Protein AF-A0AAJ2B4Q5-F1 (afdb_monomer_lite)

Sequence (104 aa):
MLTFLVISHLATRFATGRWMSTENTVECSVYWSKATQRDEDVVCRVMLASRALPIAAAFEAETGVTLNGSALASIFDSNLRLDFTSAETRAIHNRCLKSLLAGK

Foldseek 3Di:
DLLQLLLQQLVCCLVPVDGDDPVRLVVSLVVVCVVVVHPDPPVVSVVSSVVNNVLSVVVCVVVVDSCDPVNSVQQADPVRDGDPVDPSSVVSVVSSVVVVVVVD

Secondary structure (DSSP, 8-state):
-HHHHHHHHHHHHHHHSSPPPHHHHHHHHHHHHHHTT----HHHHHHHHHHHHHHHHHHHHHH-----HHHHHHHB-TTSSB-TTSHHHHHHHHHHHHHHHHT-

Structure (mmCIF, N/CA/C/O backbone):
data_AF-A0AAJ2B4Q5-F1
#
_entry.id   AF-A0AAJ2B4Q5-F1
#
loop_
_atom_site.group_PDB
_atom_site.id
_atom_site.type_symbol
_atom_site.label_atom_id
_atom_site.label_alt_id
_atom_site.label_comp_id
_atom_site.label_asym_id
_atom_site.label_entity_id
_atom_site.label_seq_id
_atom_site.pdbx_PDB_ins_code
_atom_site.Cartn_x
_atom_site.Cartn_y
_atom_site.Cartn_z
_atom_site.occupancy
_atom_site.B_iso_or_equiv
_atom_site.auth_seq_id
_atom_site.auth_comp_id
_atom_site.auth_asym_id
_atom_site.auth_atom_id
_atom_site.pdbx_PDB_model_num
ATOM 1 N N . MET A 1 1 ? 7.670 -2.286 -3.655 1.00 88.38 1 MET A N 1
ATOM 2 C CA . MET A 1 1 ? 6.467 -1.790 -4.350 1.00 88.38 1 MET A CA 1
ATOM 3 C C . MET A 1 1 ? 5.173 -2.110 -3.603 1.00 88.38 1 MET A C 1
ATOM 5 O O . MET A 1 1 ? 4.464 -1.173 -3.280 1.00 88.38 1 MET A O 1
ATOM 9 N N . LEU A 1 2 ? 4.870 -3.375 -3.269 1.00 92.31 2 LEU A N 1
ATOM 10 C CA . LEU A 1 2 ? 3.607 -3.734 -2.592 1.00 92.31 2 LEU A CA 1
ATOM 11 C C . LEU A 1 2 ? 3.312 -2.899 -1.333 1.00 92.31 2 LEU A C 1
ATOM 13 O O . LEU A 1 2 ? 2.229 -2.345 -1.208 1.00 92.31 2 LEU A O 1
ATOM 17 N N . THR A 1 3 ? 4.296 -2.746 -0.443 1.00 93.06 3 THR A N 1
ATOM 18 C CA . THR A 1 3 ? 4.172 -1.933 0.780 1.00 93.06 3 THR A CA 1
ATOM 19 C C . THR A 1 3 ? 3.803 -0.482 0.493 1.00 93.06 3 THR A C 1
ATOM 21 O O . THR A 1 3 ? 2.922 0.056 1.151 1.00 93.06 3 THR A O 1
ATOM 24 N N . PHE A 1 4 ? 4.426 0.126 -0.519 1.00 92.00 4 PHE A N 1
ATOM 25 C CA . PHE A 1 4 ? 4.102 1.487 -0.941 1.00 92.00 4 PHE A CA 1
ATOM 26 C C . PHE A 1 4 ? 2.642 1.590 -1.393 1.00 92.00 4 PHE A C 1
ATOM 28 O O . PHE A 1 4 ? 1.921 2.444 -0.901 1.00 92.00 4 PHE A O 1
ATOM 35 N N . LEU A 1 5 ? 2.177 0.669 -2.244 1.00 93.50 5 LEU A N 1
ATOM 36 C CA . LEU A 1 5 ? 0.795 0.681 -2.735 1.00 93.50 5 LEU A CA 1
ATOM 37 C C . LEU A 1 5 ? -0.230 0.465 -1.614 1.00 93.50 5 LEU A C 1
ATOM 39 O O . LEU A 1 5 ? -1.260 1.134 -1.594 1.00 93.50 5 LEU A O 1
ATOM 43 N N . VAL A 1 6 ? 0.053 -0.429 -0.660 1.00 93.31 6 VAL A N 1
ATOM 44 C CA . VAL A 1 6 ? -0.796 -0.632 0.528 1.00 93.31 6 VAL A CA 1
ATOM 45 C C . VAL A 1 6 ? -0.902 0.658 1.342 1.00 93.31 6 VAL A C 1
ATOM 47 O O . VAL A 1 6 ? -2.003 1.062 1.709 1.00 93.31 6 VAL A O 1
ATOM 50 N N . ILE A 1 7 ? 0.221 1.340 1.572 1.00 91.50 7 ILE A N 1
ATOM 51 C CA . ILE A 1 7 ? 0.256 2.630 2.270 1.00 91.50 7 ILE A CA 1
ATOM 52 C C . ILE A 1 7 ? -0.527 3.691 1.496 1.00 91.50 7 ILE A C 1
ATOM 54 O O . ILE A 1 7 ? -1.320 4.403 2.103 1.00 91.50 7 ILE A O 1
ATOM 58 N N . SER A 1 8 ? -0.374 3.773 0.172 1.00 91.81 8 SER A N 1
ATOM 59 C CA . SER A 1 8 ? -1.142 4.700 -0.664 1.00 91.81 8 SER A CA 1
ATOM 60 C C . SER A 1 8 ? -2.649 4.448 -0.550 1.00 91.81 8 SER A C 1
ATOM 62 O O . SER A 1 8 ? -3.407 5.397 -0.377 1.00 91.81 8 SER A O 1
ATOM 64 N N . HIS A 1 9 ? -3.093 3.184 -0.541 1.00 93.31 9 HIS A N 1
ATOM 65 C CA . HIS A 1 9 ? -4.505 2.842 -0.328 1.00 93.31 9 HIS A CA 1
ATOM 66 C C . HIS A 1 9 ? -5.008 3.313 1.039 1.00 93.31 9 HIS A C 1
ATOM 68 O O . HIS A 1 9 ? -6.073 3.924 1.112 1.00 93.31 9 HIS A O 1
ATOM 74 N N . LEU A 1 10 ? -4.245 3.060 2.106 1.00 90.56 10 LEU A N 1
ATOM 75 C CA . LEU A 1 10 ? -4.598 3.485 3.463 1.00 90.56 10 LEU A CA 1
ATOM 76 C C . LEU A 1 10 ? -4.603 5.017 3.599 1.00 90.56 10 LEU A C 1
ATOM 78 O O . LEU A 1 10 ? -5.496 5.575 4.231 1.00 90.56 10 LEU A O 1
ATOM 82 N N . ALA A 1 11 ? -3.657 5.706 2.960 1.00 88.88 11 ALA A N 1
ATOM 83 C CA . ALA A 1 11 ? -3.586 7.163 2.935 1.00 88.88 11 ALA A CA 1
ATOM 84 C C . ALA A 1 11 ? -4.791 7.777 2.205 1.00 88.88 11 ALA A C 1
ATOM 86 O O . ALA A 1 11 ? -5.420 8.703 2.716 1.00 88.88 11 ALA A O 1
ATOM 87 N N . THR A 1 12 ? -5.170 7.241 1.039 1.00 90.94 12 THR A N 1
ATOM 88 C CA . THR A 1 12 ? -6.370 7.685 0.310 1.00 90.94 12 THR A CA 1
ATOM 89 C C . THR A 1 12 ? -7.641 7.401 1.100 1.00 90.94 12 THR A C 1
ATOM 91 O O . THR A 1 12 ? -8.527 8.258 1.156 1.00 90.94 12 THR A O 1
ATOM 94 N N . ARG A 1 13 ? -7.714 6.237 1.755 1.00 90.88 13 ARG A N 1
ATOM 95 C CA . ARG A 1 13 ? -8.833 5.851 2.616 1.00 90.88 13 ARG A CA 1
ATOM 96 C C . ARG A 1 13 ? -9.000 6.808 3.785 1.00 90.88 13 ARG A C 1
ATOM 98 O O . ARG A 1 13 ? -10.118 7.252 4.026 1.00 90.88 13 ARG A O 1
ATOM 105 N N . PHE A 1 14 ? -7.905 7.189 4.434 1.00 87.44 14 PHE A N 1
ATOM 106 C CA . PHE A 1 14 ? -7.911 8.202 5.483 1.00 87.44 14 PHE A CA 1
ATOM 107 C C . PHE A 1 14 ? -8.339 9.582 4.960 1.00 87.44 14 PHE A C 1
ATOM 109 O O . PHE A 1 14 ? -9.205 10.219 5.551 1.00 87.44 14 PHE A O 1
ATOM 116 N N . ALA A 1 15 ? -7.777 10.035 3.836 1.00 87.00 15 ALA A N 1
ATOM 117 C CA . ALA A 1 15 ? -8.014 11.385 3.322 1.00 87.00 15 ALA A CA 1
ATOM 118 C C . ALA A 1 15 ? -9.412 11.587 2.711 1.00 87.00 15 ALA A C 1
ATOM 120 O O . ALA A 1 15 ? -9.970 12.678 2.788 1.00 87.00 15 ALA A O 1
ATOM 121 N N . THR A 1 16 ? -9.969 10.560 2.065 1.00 89.94 16 THR A N 1
ATOM 122 C CA . THR A 1 16 ? -11.187 10.686 1.240 1.00 89.94 16 THR A CA 1
ATOM 123 C C . THR A 1 16 ? -12.342 9.803 1.701 1.00 89.94 16 THR A C 1
ATOM 125 O O . THR A 1 16 ? -13.444 9.891 1.159 1.00 89.94 16 THR A O 1
ATOM 128 N N . GLY A 1 17 ? -12.099 8.892 2.645 1.00 89.81 17 GLY A N 1
ATOM 129 C CA . GLY A 1 17 ? -13.049 7.840 2.995 1.00 89.81 17 GLY A CA 1
ATOM 130 C C . GLY A 1 17 ? -13.243 6.798 1.888 1.00 89.81 17 GLY A C 1
ATOM 131 O O . GLY A 1 17 ? -14.119 5.947 2.011 1.00 89.81 17 GLY A O 1
ATOM 132 N N . ARG A 1 18 ? -12.461 6.816 0.802 1.00 93.25 18 ARG A N 1
ATOM 133 C CA . ARG A 1 18 ? -12.551 5.860 -0.314 1.00 93.25 18 ARG A CA 1
ATOM 134 C C . ARG A 1 18 ? -11.202 5.203 -0.577 1.00 93.25 18 ARG A C 1
ATOM 136 O O . ARG A 1 18 ? -10.156 5.765 -0.282 1.00 93.25 18 ARG A O 1
ATOM 143 N N . TRP A 1 19 ? -11.227 4.008 -1.151 1.00 94.00 19 TRP A N 1
ATOM 144 C CA . TRP A 1 19 ? -10.015 3.370 -1.660 1.00 94.00 19 TRP A CA 1
ATOM 145 C C . TRP A 1 19 ? -9.576 4.026 -2.974 1.00 94.00 19 TRP A C 1
ATOM 147 O O . TRP A 1 19 ? -10.413 4.572 -3.695 1.00 94.00 19 TRP A O 1
ATOM 157 N N . MET A 1 20 ? -8.280 3.952 -3.302 1.00 94.06 20 MET A N 1
ATOM 158 C CA . MET A 1 20 ? -7.805 4.345 -4.635 1.00 94.06 20 MET A CA 1
ATOM 159 C C . MET A 1 20 ? -8.560 3.576 -5.723 1.00 94.06 20 MET A C 1
ATOM 161 O O . MET A 1 20 ? -8.812 2.377 -5.571 1.00 94.06 20 MET A O 1
ATOM 165 N N . SER A 1 21 ? -8.898 4.270 -6.813 1.00 94.50 21 SER A N 1
ATOM 166 C CA . SER A 1 21 ? -9.401 3.621 -8.020 1.00 94.50 21 SER A CA 1
ATOM 167 C C . SER A 1 21 ? -8.298 2.803 -8.690 1.00 94.50 21 SER A C 1
ATOM 169 O O . SER A 1 21 ? -7.111 2.975 -8.398 1.00 94.50 21 SER A O 1
ATOM 171 N N . THR A 1 22 ? -8.686 1.932 -9.617 1.00 91.50 22 THR A N 1
ATOM 172 C CA . THR A 1 22 ? -7.742 1.126 -10.396 1.00 91.50 22 THR A CA 1
ATOM 173 C C . THR A 1 22 ? -6.739 2.003 -11.145 1.00 91.50 22 THR A C 1
ATOM 175 O O . THR A 1 22 ? -5.550 1.693 -11.153 1.00 91.50 22 THR A O 1
ATOM 178 N N . GLU A 1 23 ? -7.194 3.117 -11.724 1.00 91.62 23 GLU A N 1
ATOM 179 C CA . GLU A 1 23 ? -6.358 4.076 -12.453 1.00 91.62 23 GLU A CA 1
ATOM 180 C C .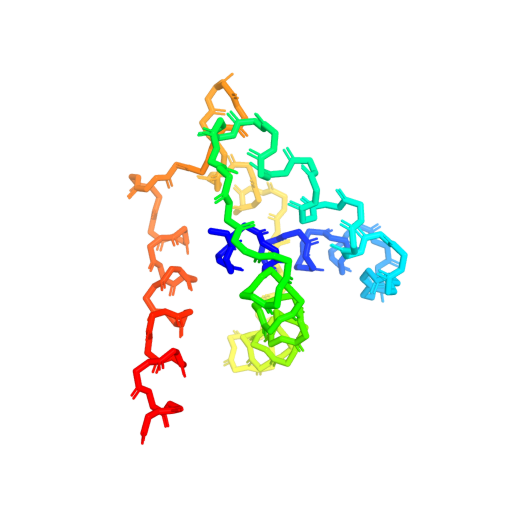 GLU A 1 23 ? -5.282 4.658 -11.534 1.00 91.62 23 GLU A C 1
ATOM 182 O O . GLU A 1 23 ? -4.096 4.557 -11.840 1.00 91.62 23 GLU A O 1
ATOM 187 N N . ASN A 1 24 ? -5.677 5.150 -10.355 1.00 92.00 24 ASN A N 1
ATOM 188 C CA . ASN A 1 24 ? -4.741 5.695 -9.372 1.00 92.00 24 ASN A CA 1
ATOM 189 C C . ASN A 1 24 ? -3.750 4.629 -8.880 1.00 92.00 24 ASN A C 1
ATOM 191 O O . ASN A 1 24 ? -2.563 4.911 -8.722 1.00 92.00 24 ASN A O 1
ATOM 195 N N . THR A 1 25 ? -4.196 3.385 -8.672 1.00 93.06 25 THR A N 1
ATOM 196 C CA . THR A 1 25 ? -3.301 2.283 -8.289 1.00 93.06 25 THR A CA 1
ATOM 197 C C . THR A 1 25 ? -2.267 1.995 -9.383 1.00 93.06 25 THR A C 1
ATOM 199 O O . THR A 1 25 ? -1.086 1.796 -9.076 1.00 93.06 25 THR A O 1
ATOM 202 N N . VAL A 1 26 ? -2.674 2.001 -10.657 1.00 90.12 26 VAL A N 1
ATOM 203 C CA . VAL A 1 26 ? -1.761 1.835 -11.798 1.00 90.12 26 VAL A CA 1
ATOM 204 C C . VAL A 1 26 ? -0.776 3.002 -11.866 1.00 90.12 26 VAL A C 1
ATOM 206 O O . VAL A 1 26 ? 0.432 2.760 -11.934 1.00 90.12 26 VAL A O 1
ATOM 209 N N . GLU A 1 27 ? -1.243 4.246 -11.768 1.00 90.44 27 GLU A N 1
ATOM 210 C CA . GLU A 1 27 ? -0.386 5.436 -11.780 1.00 90.44 27 GLU A CA 1
ATOM 211 C C . GLU A 1 27 ? 0.648 5.416 -10.648 1.00 90.44 27 GLU A C 1
ATOM 213 O O . GLU A 1 27 ? 1.843 5.597 -10.900 1.00 90.44 27 GLU A O 1
ATOM 218 N N . CYS A 1 28 ? 0.235 5.097 -9.417 1.00 90.19 28 CYS A N 1
ATOM 219 C CA . CYS A 1 28 ? 1.142 4.948 -8.280 1.00 90.19 28 CYS A CA 1
ATOM 220 C C . CYS A 1 28 ? 2.184 3.843 -8.509 1.00 90.19 28 CYS A C 1
ATOM 222 O O . CYS A 1 28 ? 3.345 4.004 -8.124 1.00 90.19 28 CYS A O 1
ATOM 224 N N . SER A 1 29 ? 1.809 2.732 -9.151 1.00 90.50 29 SER A N 1
ATOM 225 C CA . SER A 1 29 ? 2.749 1.643 -9.451 1.00 90.50 29 SER A CA 1
ATOM 226 C C . SER A 1 29 ? 3.823 2.071 -10.459 1.00 90.50 29 SER A C 1
ATOM 228 O O . SER A 1 29 ? 5.011 1.801 -10.263 1.00 90.50 29 SER A O 1
ATOM 230 N N . VAL A 1 30 ? 3.428 2.818 -11.496 1.00 88.75 30 VAL A N 1
ATOM 231 C CA . VAL A 1 30 ? 4.341 3.372 -12.502 1.00 88.75 30 VAL A CA 1
ATOM 232 C C . VAL A 1 30 ? 5.245 4.428 -11.873 1.00 88.75 30 VAL A C 1
ATOM 234 O O . VAL A 1 30 ? 6.455 4.418 -12.113 1.00 88.75 30 VAL A O 1
ATOM 237 N N . TYR A 1 31 ? 4.686 5.308 -11.039 1.00 88.06 31 TYR A N 1
ATOM 238 C CA . TYR A 1 31 ? 5.445 6.312 -10.298 1.00 88.06 31 TYR A CA 1
ATOM 239 C C . TYR A 1 31 ? 6.527 5.663 -9.428 1.00 88.06 31 TYR A C 1
ATOM 241 O O . TYR A 1 31 ? 7.696 6.036 -9.522 1.00 88.06 31 TYR A O 1
ATOM 249 N N . TRP A 1 32 ? 6.173 4.634 -8.651 1.00 87.75 32 TRP A N 1
ATOM 250 C CA . TRP A 1 32 ? 7.127 3.908 -7.811 1.00 87.75 32 TRP A CA 1
ATOM 251 C C . TRP A 1 32 ? 8.240 3.237 -8.627 1.00 87.75 32 TRP A C 1
ATOM 253 O O . TRP A 1 32 ? 9.417 3.322 -8.263 1.00 87.75 32 TRP A O 1
ATOM 263 N N . SER A 1 33 ? 7.892 2.585 -9.741 1.00 85.88 33 SER A N 1
ATOM 264 C CA . SER A 1 33 ? 8.867 1.935 -10.630 1.00 85.88 33 SER A CA 1
ATOM 265 C C . SER A 1 33 ? 9.886 2.948 -11.166 1.00 85.88 33 SER A C 1
ATOM 267 O O . SER A 1 33 ? 11.091 2.706 -11.093 1.00 85.88 33 SER A O 1
ATOM 269 N N . LYS A 1 34 ? 9.414 4.121 -11.616 1.00 85.38 34 LYS A N 1
ATOM 270 C CA . LYS A 1 34 ? 10.270 5.222 -12.087 1.00 85.38 34 LYS A CA 1
ATOM 271 C C . LYS A 1 34 ? 11.148 5.785 -10.967 1.00 85.38 34 LYS A C 1
ATOM 273 O O . LYS A 1 34 ? 12.352 5.929 -11.155 1.00 85.38 34 LYS A O 1
ATOM 278 N N . ALA A 1 35 ? 10.571 6.053 -9.795 1.00 83.06 35 ALA A N 1
ATOM 279 C CA . ALA A 1 35 ? 11.281 6.629 -8.651 1.00 83.06 35 ALA A CA 1
ATOM 280 C C . ALA A 1 35 ? 12.373 5.702 -8.090 1.00 83.06 35 ALA A C 1
ATOM 282 O O . ALA A 1 35 ? 13.395 6.168 -7.591 1.00 83.06 35 ALA A O 1
ATOM 283 N N . THR A 1 36 ? 12.177 4.385 -8.185 1.00 80.38 36 THR A N 1
ATOM 284 C CA . THR A 1 36 ? 13.160 3.389 -7.733 1.00 80.38 36 THR A CA 1
ATOM 285 C C . THR A 1 36 ? 14.156 2.968 -8.812 1.00 80.38 36 THR A C 1
ATOM 287 O O . THR A 1 36 ? 15.019 2.143 -8.520 1.00 80.38 36 THR A O 1
ATOM 290 N N . GLN A 1 37 ? 14.055 3.527 -10.029 1.00 78.19 37 GLN A N 1
ATOM 291 C CA . GLN A 1 37 ? 14.851 3.145 -11.207 1.00 78.19 37 GLN A CA 1
ATOM 292 C C . GLN A 1 37 ? 14.869 1.628 -11.442 1.00 78.19 37 GLN A C 1
ATOM 294 O O . GLN A 1 37 ? 15.851 1.058 -11.916 1.00 78.19 37 GLN A O 1
ATOM 299 N N . ARG A 1 38 ? 13.777 0.955 -11.073 1.00 71.81 38 ARG A N 1
ATOM 300 C CA . ARG A 1 38 ? 13.622 -0.482 -11.256 1.00 71.81 38 ARG A CA 1
ATOM 301 C C . ARG A 1 38 ? 12.775 -0.737 -12.482 1.00 71.81 38 ARG A C 1
ATOM 303 O O . ARG A 1 38 ? 11.612 -0.328 -12.530 1.00 71.81 38 ARG A O 1
ATOM 310 N N . ASP A 1 39 ? 13.352 -1.464 -13.426 1.00 67.19 39 ASP A N 1
ATOM 311 C CA . ASP A 1 39 ? 12.619 -2.030 -14.549 1.00 67.19 39 ASP A CA 1
ATOM 312 C C . ASP A 1 39 ? 12.009 -3.374 -14.125 1.00 67.19 39 ASP A C 1
ATOM 314 O O . ASP A 1 39 ? 12.515 -4.454 -14.419 1.00 67.19 39 ASP A O 1
ATOM 318 N N . GLU A 1 40 ? 10.975 -3.305 -13.282 1.00 69.06 40 GLU A N 1
ATOM 319 C CA . GLU A 1 40 ? 10.196 -4.492 -12.925 1.00 69.06 40 GLU A CA 1
ATOM 320 C C . GLU A 1 40 ? 9.327 -4.909 -14.121 1.00 69.06 40 GLU A C 1
ATOM 322 O O . GLU A 1 40 ? 8.695 -4.067 -14.760 1.00 69.06 40 GLU A O 1
ATOM 327 N N . ASP A 1 41 ? 9.252 -6.214 -14.395 1.00 83.19 41 ASP A N 1
ATOM 328 C CA . ASP A 1 41 ? 8.331 -6.768 -15.391 1.00 83.19 41 ASP A CA 1
ATOM 329 C C . ASP A 1 41 ? 6.899 -6.250 -15.146 1.00 83.19 41 ASP A C 1
ATOM 331 O O . ASP A 1 41 ? 6.402 -6.242 -14.013 1.00 83.19 41 ASP A O 1
ATOM 335 N N . VAL A 1 42 ? 6.229 -5.818 -16.220 1.00 84.44 42 VAL A N 1
ATOM 336 C CA . VAL A 1 42 ? 4.839 -5.340 -16.206 1.00 84.44 42 VAL A CA 1
ATOM 337 C C . VAL A 1 42 ? 3.930 -6.350 -15.509 1.00 84.44 42 VAL A C 1
ATOM 339 O O . VAL A 1 42 ? 3.089 -5.944 -14.707 1.00 84.44 42 VAL A O 1
ATOM 342 N N . VAL A 1 43 ? 4.122 -7.650 -15.753 1.00 87.19 43 VAL A N 1
ATOM 343 C CA . VAL A 1 43 ? 3.303 -8.704 -15.136 1.00 87.19 43 VAL A CA 1
ATOM 344 C C . VAL A 1 43 ? 3.483 -8.709 -13.621 1.00 87.19 43 VAL A C 1
ATOM 346 O O . VAL A 1 43 ? 2.498 -8.703 -12.880 1.00 87.19 43 VAL A O 1
ATOM 349 N N . CYS A 1 44 ? 4.729 -8.643 -13.145 1.00 85.81 44 CYS A N 1
ATOM 350 C CA . CYS A 1 44 ? 5.028 -8.543 -11.718 1.00 85.81 44 CYS A CA 1
ATOM 351 C C . CYS A 1 44 ? 4.385 -7.290 -11.106 1.00 85.81 44 CYS A C 1
ATOM 353 O O . CYS A 1 44 ? 3.761 -7.365 -10.043 1.00 85.81 44 CYS A O 1
ATOM 355 N N . ARG A 1 45 ? 4.449 -6.151 -11.809 1.00 87.12 45 ARG A N 1
ATOM 356 C CA . ARG A 1 45 ? 3.834 -4.909 -11.332 1.00 87.12 45 ARG A CA 1
ATOM 357 C C . ARG A 1 45 ? 2.324 -5.018 -11.175 1.00 87.12 45 ARG A C 1
ATOM 359 O O . ARG A 1 45 ? 1.801 -4.667 -10.118 1.00 87.12 45 ARG A O 1
ATOM 366 N N . VAL A 1 46 ? 1.641 -5.554 -12.184 1.00 88.06 46 VAL A N 1
ATOM 367 C CA . VAL A 1 46 ? 0.187 -5.766 -12.156 1.00 88.06 46 VAL A CA 1
ATOM 368 C C . VAL A 1 46 ? -0.203 -6.743 -11.046 1.00 88.06 46 VAL A C 1
ATOM 370 O O . VAL A 1 46 ? -1.144 -6.472 -10.301 1.00 88.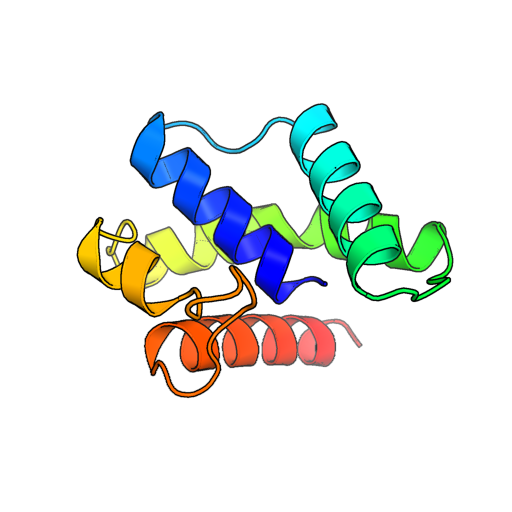06 46 VAL A O 1
ATOM 373 N N . MET A 1 47 ? 0.543 -7.840 -10.871 1.00 89.81 47 MET A N 1
ATOM 374 C CA . MET A 1 47 ? 0.289 -8.801 -9.793 1.00 89.81 47 MET A CA 1
ATOM 375 C C . MET A 1 47 ? 0.434 -8.185 -8.399 1.00 89.81 47 MET A C 1
ATOM 377 O O . MET A 1 47 ? -0.345 -8.490 -7.501 1.00 89.81 47 MET A O 1
ATOM 381 N N . LEU A 1 48 ? 1.432 -7.330 -8.179 1.00 90.69 48 LEU A N 1
ATOM 382 C CA . LEU A 1 48 ? 1.596 -6.658 -6.891 1.00 90.69 48 LEU A CA 1
ATOM 383 C C . LEU A 1 48 ? 0.522 -5.582 -6.680 1.00 90.69 48 LEU A C 1
ATOM 385 O O . LEU A 1 48 ? 0.002 -5.455 -5.572 1.00 90.69 48 LEU A O 1
ATOM 389 N N . ALA A 1 49 ? 0.152 -4.845 -7.728 1.00 90.94 49 ALA A N 1
ATOM 390 C CA . ALA A 1 49 ? -0.896 -3.832 -7.669 1.00 90.94 49 ALA A CA 1
ATOM 391 C C . ALA A 1 49 ? -2.269 -4.424 -7.322 1.00 90.94 49 ALA A C 1
ATOM 393 O O . ALA A 1 49 ? -2.951 -3.906 -6.438 1.00 90.94 49 ALA A O 1
ATOM 394 N N . SER A 1 50 ? -2.646 -5.552 -7.931 1.00 90.69 50 SER A N 1
ATOM 395 C CA . SER A 1 50 ? -3.932 -6.214 -7.661 1.00 90.69 50 SER A CA 1
ATOM 396 C C . SER A 1 50 ? -4.052 -6.751 -6.229 1.00 90.69 50 SER A C 1
ATOM 398 O O . SER A 1 50 ? -5.154 -6.847 -5.690 1.00 90.69 50 SER A O 1
ATOM 400 N N . ARG A 1 51 ? -2.924 -7.058 -5.576 1.00 92.44 51 ARG A N 1
ATOM 401 C CA . ARG A 1 51 ? -2.876 -7.557 -4.190 1.00 92.44 51 ARG A CA 1
ATOM 402 C C . ARG A 1 51 ? -2.851 -6.446 -3.140 1.00 92.44 51 ARG A C 1
ATOM 404 O O . ARG A 1 51 ? -3.098 -6.728 -1.970 1.00 92.44 51 ARG A O 1
ATOM 411 N N . ALA A 1 52 ? -2.575 -5.200 -3.525 1.00 94.12 52 ALA A N 1
ATOM 412 C CA . ALA A 1 52 ? -2.416 -4.100 -2.578 1.00 94.12 52 ALA A CA 1
ATOM 413 C C . ALA A 1 52 ? -3.721 -3.760 -1.839 1.00 94.12 52 ALA A C 1
ATOM 415 O O . ALA A 1 52 ? -3.725 -3.691 -0.610 1.00 94.12 52 ALA A O 1
ATOM 416 N N . LEU A 1 53 ? -4.835 -3.605 -2.561 1.00 94.56 53 LEU A N 1
ATOM 417 C CA . LEU A 1 53 ? -6.124 -3.258 -1.956 1.00 94.56 53 LEU A CA 1
ATOM 418 C C . LEU A 1 53 ? -6.631 -4.325 -0.964 1.00 94.56 53 LEU A C 1
ATOM 420 O O . LEU A 1 53 ? -6.943 -3.952 0.167 1.00 94.56 53 LEU A O 1
ATOM 424 N N . PRO A 1 54 ? -6.673 -5.631 -1.301 1.00 93.69 54 PRO A N 1
ATOM 425 C CA . PRO A 1 54 ? -7.087 -6.658 -0.343 1.00 93.69 54 PRO A CA 1
ATOM 426 C C . PRO A 1 54 ? -6.266 -6.652 0.953 1.00 93.69 54 PRO A C 1
ATOM 428 O O . PRO A 1 54 ? -6.821 -6.811 2.038 1.00 93.69 54 PRO A O 1
ATOM 431 N N . ILE A 1 55 ? -4.949 -6.429 0.861 1.00 92.56 55 ILE A N 1
ATOM 432 C CA . ILE A 1 55 ? -4.069 -6.360 2.035 1.00 92.56 55 ILE A CA 1
ATOM 433 C C . ILE A 1 55 ? -4.362 -5.107 2.865 1.00 92.56 55 ILE A C 1
ATOM 435 O O . ILE A 1 55 ? -4.424 -5.201 4.089 1.00 92.56 55 ILE A O 1
ATOM 439 N N . ALA A 1 56 ? -4.554 -3.954 2.220 1.00 91.81 56 ALA A N 1
ATOM 440 C CA . ALA A 1 56 ? -4.890 -2.704 2.899 1.00 91.81 56 ALA A CA 1
ATOM 441 C C . ALA A 1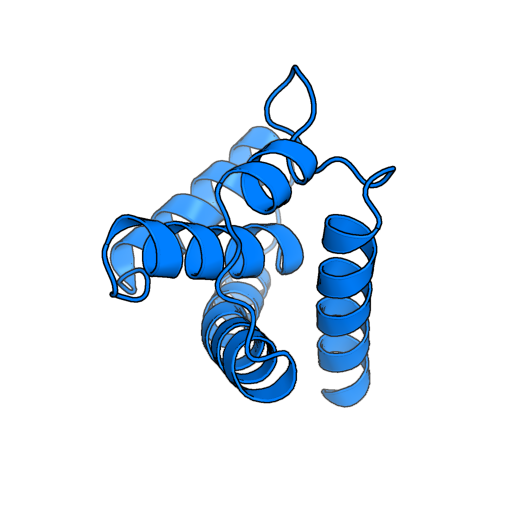 56 ? -6.234 -2.801 3.637 1.00 91.81 56 ALA A C 1
ATOM 443 O O . ALA A 1 56 ? -6.318 -2.439 4.808 1.00 91.81 56 ALA A O 1
ATOM 444 N N . ALA A 1 57 ? -7.258 -3.355 2.984 1.00 91.88 57 ALA A N 1
ATOM 445 C CA . ALA A 1 57 ? -8.575 -3.550 3.580 1.00 91.88 57 ALA A CA 1
ATOM 446 C C . ALA A 1 57 ? -8.531 -4.518 4.774 1.00 91.88 57 ALA A C 1
ATOM 448 O O . ALA A 1 57 ? -9.114 -4.232 5.817 1.00 91.88 57 ALA A O 1
ATOM 449 N N . ALA A 1 58 ? -7.795 -5.630 4.656 1.00 90.62 58 ALA A N 1
ATOM 450 C CA . ALA A 1 58 ? -7.601 -6.559 5.769 1.00 90.62 58 ALA A CA 1
ATOM 451 C C . ALA A 1 58 ? -6.848 -5.905 6.939 1.00 90.62 58 ALA A C 1
ATOM 453 O O . ALA A 1 58 ? -7.205 -6.113 8.093 1.00 90.62 58 ALA A O 1
ATOM 454 N N . PHE A 1 59 ? -5.834 -5.084 6.651 1.00 87.31 59 PHE A N 1
ATOM 455 C CA . PHE A 1 59 ? -5.092 -4.353 7.675 1.00 87.31 59 PHE A CA 1
ATOM 456 C C . PHE A 1 59 ? -5.983 -3.353 8.428 1.00 87.31 59 PHE A C 1
ATOM 458 O O . PHE A 1 59 ? -5.961 -3.339 9.659 1.00 87.31 59 PHE A O 1
ATOM 465 N N . GLU A 1 60 ? -6.790 -2.557 7.715 1.00 87.12 60 GLU A N 1
ATOM 466 C CA . GLU A 1 60 ? -7.757 -1.626 8.322 1.00 87.12 60 GLU A CA 1
ATOM 467 C C . GLU A 1 60 ? -8.775 -2.383 9.195 1.00 87.12 60 GLU A C 1
ATOM 469 O O . GLU A 1 60 ? -9.012 -1.995 10.338 1.00 87.12 60 GLU A O 1
ATOM 474 N N . ALA A 1 61 ? -9.319 -3.501 8.700 1.00 87.44 61 ALA A N 1
ATOM 475 C CA . ALA A 1 61 ? -10.303 -4.306 9.425 1.00 87.44 61 ALA A CA 1
ATOM 476 C C . ALA A 1 61 ? -9.740 -4.978 10.692 1.00 87.44 61 ALA A C 1
ATOM 478 O O . ALA A 1 61 ? -10.425 -5.030 11.709 1.00 87.44 61 ALA A O 1
ATOM 479 N N . GLU A 1 62 ? -8.508 -5.495 10.646 1.00 84.00 62 GLU A N 1
ATOM 480 C CA . GLU A 1 62 ? -7.877 -6.194 11.776 1.00 84.00 62 GLU A CA 1
ATOM 481 C C . GLU A 1 62 ? -7.392 -5.241 12.869 1.00 84.00 62 GLU A C 1
ATOM 483 O O . GLU A 1 62 ? -7.459 -5.564 14.053 1.00 84.00 62 GLU A O 1
ATOM 488 N N . THR A 1 63 ? -6.863 -4.082 12.479 1.00 75.94 63 THR A N 1
ATOM 489 C CA . THR A 1 63 ? -6.285 -3.132 13.437 1.00 75.94 63 THR A CA 1
ATOM 490 C C . THR A 1 63 ? -7.320 -2.156 13.979 1.00 75.94 63 THR A C 1
ATOM 492 O O . THR A 1 63 ? -7.102 -1.583 15.043 1.00 75.94 63 THR A O 1
ATOM 495 N N . GLY A 1 64 ? -8.428 -1.932 13.260 1.00 68.00 64 GLY A N 1
ATOM 496 C CA . GLY A 1 64 ? -9.389 -0.870 13.565 1.00 68.00 64 GLY A CA 1
ATOM 497 C C . GLY A 1 64 ? -8.795 0.539 13.441 1.00 68.00 64 GLY A C 1
ATOM 498 O O . GLY A 1 64 ? -9.459 1.521 13.768 1.00 68.00 64 GLY A O 1
ATOM 499 N N . VAL A 1 65 ? -7.543 0.651 12.983 1.00 62.00 65 VAL A N 1
ATOM 500 C CA . VAL A 1 65 ? -6.808 1.905 12.857 1.00 62.00 65 VAL A CA 1
ATOM 501 C C . VAL A 1 65 ? -6.851 2.334 11.396 1.00 62.00 65 VAL A C 1
ATOM 503 O O . VAL A 1 65 ? -6.087 1.858 10.557 1.00 62.00 65 VAL A O 1
ATOM 506 N N . THR A 1 66 ? -7.706 3.305 11.093 1.00 63.72 66 THR A N 1
ATOM 507 C CA . THR A 1 66 ? -7.436 4.233 9.990 1.00 63.72 66 THR A CA 1
ATOM 508 C C . THR A 1 66 ? -6.136 4.958 10.315 1.00 63.72 66 THR A C 1
ATOM 510 O O . THR A 1 66 ? -6.055 5.566 11.385 1.00 63.72 66 THR A O 1
ATOM 513 N N . LEU A 1 67 ? -5.127 4.883 9.435 1.00 69.06 67 LEU A N 1
ATOM 514 C CA . LEU A 1 67 ? -3.882 5.650 9.577 1.00 69.06 67 LEU A CA 1
ATOM 515 C C . LEU A 1 67 ? -4.233 7.092 9.945 1.00 69.06 67 LEU A C 1
ATOM 517 O O . LEU A 1 67 ? -4.792 7.802 9.122 1.00 69.06 67 LEU A O 1
ATOM 521 N N . ASN A 1 68 ? -3.959 7.517 11.177 1.00 71.56 68 ASN A N 1
ATOM 522 C CA . ASN A 1 68 ? -4.180 8.905 11.566 1.00 71.56 68 ASN A CA 1
ATOM 523 C C . ASN A 1 68 ? -3.063 9.786 10.979 1.00 71.56 68 ASN A C 1
ATOM 525 O O . ASN A 1 68 ? -2.015 9.282 10.573 1.00 71.56 68 ASN A O 1
ATOM 529 N N . GLY A 1 69 ? -3.268 11.105 10.929 1.00 71.69 69 GLY A N 1
ATOM 530 C CA . GLY A 1 69 ? -2.310 12.023 10.295 1.00 71.69 69 GLY A CA 1
ATOM 531 C C . GLY A 1 69 ? -0.877 11.897 10.834 1.00 71.69 69 GLY A C 1
ATOM 532 O O . GLY A 1 69 ? 0.072 11.969 10.060 1.00 71.69 69 GLY A O 1
ATOM 533 N N . SER A 1 70 ? -0.712 11.622 12.133 1.00 77.19 70 SER A N 1
ATOM 534 C CA . SER A 1 70 ? 0.596 11.366 12.752 1.00 77.19 70 SER A CA 1
ATOM 535 C C . SER A 1 70 ? 1.236 10.046 12.314 1.00 77.19 70 SER A C 1
ATOM 537 O O . SER A 1 70 ? 2.431 10.025 12.041 1.00 77.19 70 SER A O 1
ATOM 539 N N . ALA A 1 71 ? 0.462 8.963 12.205 1.00 76.56 71 ALA A N 1
ATOM 540 C CA . ALA A 1 71 ? 0.948 7.671 11.722 1.00 76.56 71 ALA A CA 1
ATOM 541 C C . ALA A 1 71 ? 1.275 7.722 10.225 1.00 76.56 71 ALA A C 1
ATOM 543 O O . ALA A 1 71 ? 2.208 7.077 9.768 1.00 76.56 71 ALA A O 1
ATOM 544 N N . LEU A 1 72 ? 0.532 8.511 9.446 1.00 77.38 72 LEU A N 1
ATOM 545 C CA . LEU A 1 72 ? 0.851 8.726 8.039 1.00 77.38 72 LEU A CA 1
ATOM 546 C C . LEU A 1 72 ? 2.128 9.560 7.871 1.00 77.38 72 LEU A C 1
ATOM 548 O O . LEU A 1 72 ? 2.934 9.266 6.993 1.00 77.38 72 LEU A O 1
ATOM 552 N N . ALA A 1 73 ? 2.334 10.565 8.725 1.00 78.94 73 ALA A N 1
ATOM 553 C CA . ALA A 1 73 ? 3.553 11.367 8.721 1.00 78.94 73 ALA A CA 1
ATOM 554 C C . ALA A 1 73 ? 4.792 10.555 9.131 1.00 78.94 73 ALA A C 1
ATOM 556 O O . ALA A 1 73 ? 5.857 10.783 8.571 1.00 78.94 73 ALA A O 1
ATOM 557 N N . SER A 1 74 ? 4.665 9.589 10.051 1.00 83.81 74 SER A N 1
ATOM 558 C CA . SER A 1 74 ? 5.786 8.722 10.449 1.00 83.81 74 SER A CA 1
ATOM 559 C C . SER A 1 74 ? 6.157 7.672 9.399 1.00 83.81 74 SER A C 1
ATOM 561 O O . SER A 1 74 ? 7.234 7.088 9.474 1.00 83.81 74 SER A O 1
ATOM 563 N N . ILE A 1 75 ? 5.287 7.423 8.416 1.00 85.38 75 ILE A N 1
ATOM 564 C CA . ILE A 1 75 ? 5.542 6.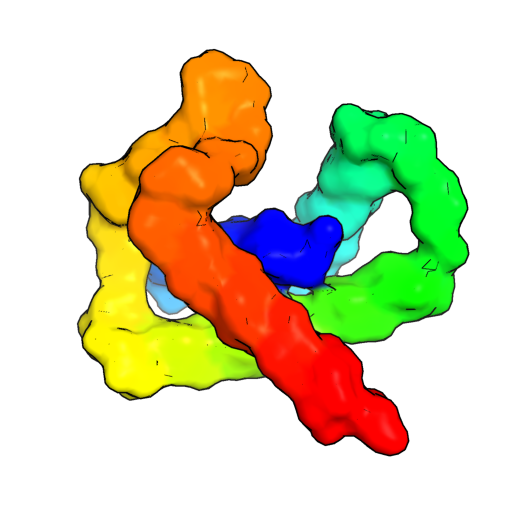441 7.359 1.00 85.38 75 ILE A CA 1
ATOM 565 C C . ILE A 1 75 ? 6.548 6.946 6.320 1.00 85.38 75 ILE A C 1
ATOM 567 O O . ILE A 1 75 ? 7.207 6.131 5.666 1.00 85.38 75 ILE A O 1
ATOM 571 N N . PHE A 1 76 ? 6.670 8.262 6.148 1.00 83.81 76 PHE A N 1
ATOM 572 C CA . PHE A 1 76 ? 7.554 8.860 5.156 1.00 83.81 76 PHE A CA 1
ATOM 573 C C . PHE A 1 76 ? 8.723 9.592 5.816 1.00 83.81 76 PHE A C 1
ATOM 575 O O . PHE A 1 76 ? 8.543 10.325 6.784 1.00 83.81 76 PHE A O 1
ATOM 582 N N . ASP A 1 77 ? 9.923 9.421 5.265 1.00 83.06 77 ASP A N 1
ATOM 583 C CA . ASP A 1 77 ? 11.089 10.209 5.650 1.00 83.06 77 ASP A CA 1
ATOM 584 C C . ASP A 1 77 ? 11.007 11.635 5.072 1.00 83.06 77 ASP A C 1
ATOM 586 O O . ASP A 1 77 ? 10.109 11.982 4.296 1.00 83.06 77 ASP A O 1
ATOM 590 N N . SER A 1 78 ? 11.979 12.483 5.413 1.00 78.56 78 SER A N 1
ATOM 591 C CA . SER A 1 78 ? 12.067 13.857 4.896 1.00 78.56 78 SER A CA 1
ATOM 592 C C . SER A 1 78 ? 12.203 13.950 3.369 1.00 78.56 78 SER A C 1
ATOM 594 O O . SER A 1 78 ? 11.998 15.023 2.805 1.00 78.56 78 SER A O 1
ATOM 596 N N . ASN A 1 79 ? 12.514 12.840 2.693 1.00 78.31 79 ASN A N 1
ATOM 597 C CA . ASN A 1 79 ? 12.618 12.726 1.241 1.00 78.31 79 ASN A CA 1
ATOM 598 C C . ASN A 1 79 ? 11.383 12.051 0.613 1.00 78.31 79 ASN A C 1
ATOM 600 O O . ASN A 1 79 ? 11.438 11.659 -0.554 1.00 78.31 79 ASN A O 1
ATOM 604 N N . LEU A 1 80 ? 10.286 11.895 1.368 1.00 74.06 80 LEU A N 1
ATOM 605 C CA . LEU A 1 80 ? 9.050 11.222 0.949 1.00 74.06 80 LEU A CA 1
ATOM 606 C C . LEU A 1 80 ? 9.249 9.748 0.552 1.00 74.06 80 LEU A C 1
ATOM 608 O O . LEU A 1 80 ? 8.468 9.178 -0.214 1.00 74.06 80 LEU A O 1
ATOM 612 N N . ARG A 1 81 ? 10.294 9.102 1.073 1.00 83.44 81 ARG A N 1
ATOM 613 C CA . ARG A 1 81 ? 10.526 7.659 0.935 1.00 83.44 81 ARG A CA 1
ATOM 614 C C . ARG A 1 81 ? 9.924 6.946 2.136 1.00 83.44 81 ARG A C 1
ATOM 616 O O . ARG A 1 81 ? 9.746 7.543 3.185 1.00 83.44 81 ARG A O 1
ATOM 623 N N . LEU A 1 82 ? 9.639 5.654 1.999 1.00 86.44 82 LEU A N 1
ATOM 624 C CA . LEU A 1 82 ? 9.176 4.855 3.135 1.00 86.44 82 LEU A CA 1
ATOM 625 C C . LEU A 1 82 ? 10.237 4.829 4.244 1.00 86.44 82 LEU A C 1
ATOM 627 O O . LEU A 1 82 ? 11.344 4.329 4.024 1.00 86.44 82 LEU A O 1
ATOM 631 N N . ASP A 1 83 ? 9.880 5.320 5.426 1.00 88.69 83 ASP A N 1
ATOM 632 C CA . ASP A 1 83 ? 10.727 5.309 6.610 1.00 88.69 83 ASP A CA 1
ATOM 633 C C . ASP A 1 83 ? 10.591 3.972 7.347 1.00 88.69 83 ASP A C 1
ATOM 635 O O . ASP A 1 83 ? 9.630 3.718 8.070 1.00 88.69 83 ASP A O 1
ATOM 639 N N . PHE A 1 84 ? 11.581 3.096 7.184 1.00 86.38 84 PHE A N 1
ATOM 640 C CA . PHE A 1 84 ? 11.625 1.796 7.863 1.00 86.38 84 PHE A CA 1
ATOM 641 C C . PHE A 1 84 ? 12.070 1.874 9.333 1.00 86.38 84 PHE A C 1
ATOM 643 O O . PHE A 1 84 ? 12.091 0.849 10.030 1.00 86.38 84 PHE A O 1
ATOM 650 N N . THR A 1 85 ? 12.419 3.060 9.834 1.00 87.56 85 T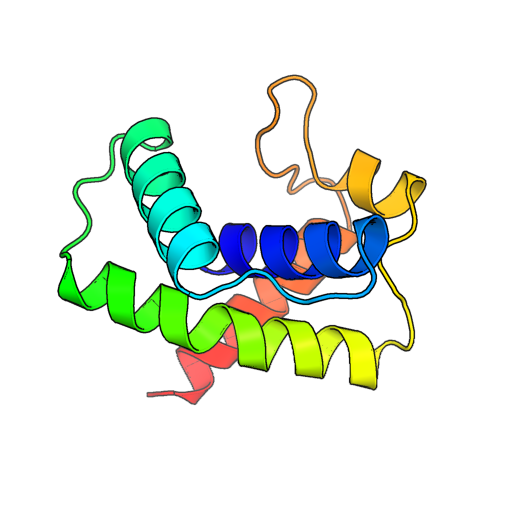HR A N 1
ATOM 651 C CA . THR A 1 85 ? 12.638 3.277 11.265 1.00 87.56 85 THR A CA 1
ATOM 652 C C . THR A 1 85 ? 11.311 3.339 12.030 1.00 87.56 85 THR A C 1
ATOM 654 O O . THR A 1 85 ? 11.262 2.854 13.167 1.00 87.56 85 THR A O 1
ATOM 657 N N . SER A 1 86 ? 10.219 3.766 11.378 1.00 86.25 86 SER A N 1
ATOM 658 C CA . SER A 1 86 ? 8.851 3.706 11.910 1.00 86.25 86 SER A CA 1
ATOM 659 C C . SER A 1 86 ? 8.380 2.264 12.135 1.00 86.25 86 SER A C 1
ATOM 661 O O . SER A 1 86 ? 8.558 1.360 11.306 1.00 86.25 86 SER A O 1
ATOM 663 N N . ALA A 1 87 ? 7.748 2.041 13.291 1.00 87.00 87 ALA A N 1
ATOM 664 C CA . ALA A 1 87 ? 7.139 0.760 13.628 1.00 87.00 87 ALA A CA 1
ATOM 665 C C . ALA A 1 87 ? 5.960 0.438 12.696 1.00 87.00 87 ALA A C 1
ATOM 667 O O . ALA A 1 87 ? 5.792 -0.718 12.303 1.00 87.00 87 ALA A O 1
ATOM 668 N N . GLU A 1 88 ? 5.198 1.454 12.295 1.00 85.94 88 GLU A N 1
ATOM 669 C CA . GLU A 1 88 ? 4.051 1.356 11.395 1.00 85.94 88 GLU A CA 1
ATOM 670 C C . GLU A 1 88 ? 4.486 0.887 10.004 1.00 85.94 88 GLU A C 1
ATOM 672 O O . GLU A 1 88 ? 3.962 -0.112 9.497 1.00 85.94 88 GLU A O 1
ATOM 677 N N . THR A 1 89 ? 5.509 1.519 9.417 1.00 89.62 89 THR A N 1
ATOM 678 C CA . THR A 1 89 ? 6.056 1.103 8.116 1.00 89.62 89 THR A CA 1
ATOM 679 C C . THR A 1 89 ? 6.536 -0.342 8.155 1.00 89.62 89 THR A C 1
ATOM 681 O O . THR A 1 89 ? 6.231 -1.126 7.250 1.00 89.62 89 THR A O 1
ATOM 684 N N . ARG A 1 90 ? 7.245 -0.746 9.221 1.00 91.00 90 ARG A N 1
ATOM 685 C CA . ARG A 1 90 ? 7.699 -2.137 9.385 1.00 91.00 90 ARG A CA 1
ATOM 686 C C . ARG A 1 90 ? 6.540 -3.113 9.546 1.00 91.00 90 ARG A C 1
ATOM 688 O O . ARG A 1 90 ? 6.597 -4.203 8.978 1.00 91.00 90 ARG A O 1
ATOM 695 N N . ALA A 1 91 ? 5.496 -2.754 10.288 1.00 89.06 91 ALA A N 1
ATOM 696 C CA . ALA A 1 91 ? 4.321 -3.600 10.468 1.00 89.06 91 ALA A CA 1
ATOM 697 C C . ALA A 1 91 ? 3.617 -3.860 9.127 1.00 89.06 91 ALA A C 1
ATOM 699 O O . ALA A 1 91 ? 3.371 -5.019 8.771 1.00 89.06 91 ALA A O 1
ATOM 700 N N . ILE A 1 92 ? 3.384 -2.804 8.341 1.00 90.50 92 ILE A N 1
ATOM 701 C CA . ILE A 1 92 ? 2.770 -2.909 7.011 1.00 90.50 92 ILE A CA 1
ATOM 702 C C . ILE A 1 92 ? 3.681 -3.696 6.061 1.00 90.50 92 ILE A C 1
ATOM 704 O O . ILE A 1 92 ? 3.215 -4.595 5.355 1.00 90.50 92 ILE A O 1
ATOM 708 N N . HIS A 1 93 ? 4.990 -3.431 6.072 1.00 92.56 93 HIS A N 1
ATOM 709 C CA . HIS A 1 93 ? 5.959 -4.178 5.271 1.00 92.56 93 HIS A CA 1
ATOM 710 C C . HIS A 1 93 ? 5.947 -5.674 5.598 1.00 92.56 93 HIS A C 1
ATOM 712 O O . HIS A 1 93 ? 5.842 -6.504 4.695 1.00 92.56 93 HIS A O 1
ATOM 718 N N . ASN A 1 94 ? 5.987 -6.034 6.881 1.00 91.69 94 ASN A N 1
ATOM 719 C CA . ASN A 1 94 ? 5.955 -7.426 7.322 1.00 91.69 94 ASN A CA 1
ATOM 720 C C . ASN A 1 94 ? 4.651 -8.119 6.919 1.00 91.69 94 ASN A C 1
ATOM 722 O O . ASN A 1 94 ? 4.672 -9.295 6.554 1.00 91.69 94 ASN A O 1
ATOM 726 N N . ARG A 1 95 ? 3.519 -7.405 6.932 1.00 89.75 95 ARG A N 1
ATOM 727 C CA . ARG A 1 95 ? 2.243 -7.940 6.442 1.00 89.75 95 ARG A CA 1
ATOM 728 C C . ARG A 1 95 ? 2.281 -8.206 4.939 1.00 89.75 95 ARG A C 1
ATOM 730 O O . ARG A 1 95 ? 1.879 -9.285 4.504 1.00 89.75 95 ARG A O 1
ATOM 737 N N . CYS A 1 96 ? 2.817 -7.265 4.164 1.00 92.38 96 CYS A N 1
ATOM 738 C CA . CYS A 1 96 ? 3.023 -7.434 2.727 1.00 92.38 96 CYS A CA 1
ATOM 739 C C . CYS A 1 96 ? 3.920 -8.645 2.438 1.00 92.38 96 CYS A C 1
ATOM 741 O O . CYS A 1 96 ? 3.571 -9.488 1.616 1.00 92.38 96 CYS A O 1
ATOM 743 N N . LEU A 1 97 ? 5.038 -8.771 3.158 1.00 92.50 97 LEU A N 1
ATOM 744 C CA . LEU A 1 97 ? 5.974 -9.883 3.010 1.00 92.50 97 LEU A CA 1
ATOM 745 C C . LEU A 1 97 ? 5.314 -11.230 3.330 1.00 92.50 97 LEU A C 1
ATOM 747 O O . LEU A 1 97 ? 5.419 -12.162 2.538 1.00 92.50 97 LEU A O 1
ATOM 751 N N . LYS A 1 98 ? 4.576 -11.326 4.443 1.00 91.38 98 LYS A N 1
ATOM 752 C CA . LYS A 1 98 ? 3.819 -12.536 4.801 1.00 91.38 98 LYS A CA 1
ATOM 753 C C . LYS A 1 98 ? 2.804 -12.915 3.722 1.00 91.38 98 LYS A C 1
ATOM 755 O O . LYS A 1 98 ? 2.720 -14.084 3.369 1.00 91.38 98 LYS A O 1
ATOM 760 N N . SER A 1 99 ? 2.075 -11.946 3.163 1.00 88.12 99 SER A N 1
ATOM 761 C CA . SER A 1 99 ? 1.115 -12.214 2.084 1.00 88.12 99 SER A CA 1
ATOM 762 C C . SER A 1 99 ? 1.791 -12.724 0.807 1.00 88.12 99 SER A C 1
ATOM 764 O O . SER A 1 99 ? 1.266 -13.622 0.146 1.00 88.12 99 SER A O 1
ATOM 766 N N . LEU A 1 100 ? 2.968 -12.194 0.465 1.00 87.31 100 LEU A N 1
ATOM 767 C CA . LEU A 1 100 ? 3.741 -12.673 -0.682 1.00 87.31 100 LEU A CA 1
ATOM 768 C C . LEU A 1 100 ? 4.227 -14.110 -0.483 1.00 87.31 100 LEU A C 1
ATOM 770 O O . LEU A 1 100 ? 4.145 -14.903 -1.415 1.00 87.31 100 LEU A O 1
ATOM 774 N N . LEU A 1 101 ? 4.690 -14.443 0.723 1.00 87.94 101 LEU A N 1
ATOM 775 C CA . LEU A 1 101 ? 5.185 -15.779 1.059 1.00 87.94 101 LEU A CA 1
ATOM 776 C C . LEU A 1 101 ? 4.066 -16.819 1.196 1.00 87.94 101 LEU A C 1
ATOM 778 O O . LEU A 1 101 ? 4.279 -17.965 0.828 1.00 87.94 101 LEU A O 1
ATOM 782 N N . ALA A 1 102 ? 2.886 -16.425 1.678 1.00 79.81 102 ALA A N 1
ATOM 783 C CA . ALA A 1 102 ? 1.721 -17.307 1.805 1.00 79.81 102 ALA A CA 1
ATOM 784 C C . ALA A 1 102 ? 1.003 -17.585 0.469 1.00 79.81 102 ALA A C 1
ATOM 786 O O . ALA A 1 102 ? 0.108 -18.419 0.422 1.00 79.81 102 ALA A O 1
ATOM 787 N N . GLY A 1 103 ? 1.347 -16.853 -0.596 1.00 61.97 103 GLY A N 1
ATOM 788 C CA . GLY A 1 103 ? 0.810 -17.051 -1.947 1.00 61.97 103 GLY A CA 1
ATOM 789 C C . GLY A 1 103 ? 1.726 -17.857 -2.874 1.00 61.97 103 GLY A C 1
ATOM 790 O O . GLY A 1 103 ? 1.580 -17.726 -4.087 1.00 61.97 103 GLY A O 1
ATOM 791 N N . LYS A 1 104 ? 2.694 -18.595 -2.317 1.00 46.88 1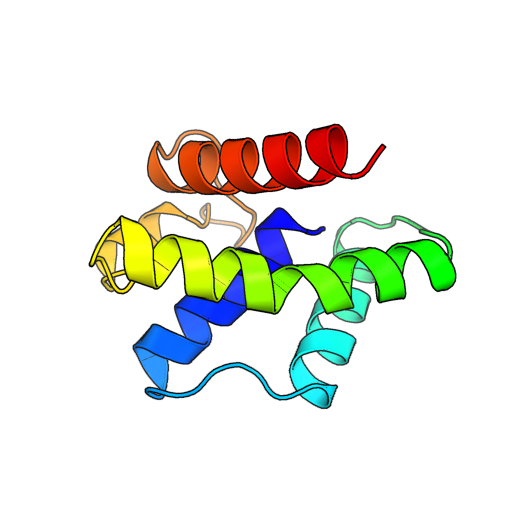04 LYS A N 1
ATOM 792 C CA . LYS A 1 104 ? 3.458 -19.653 -2.994 1.00 46.88 104 LYS A CA 1
ATOM 793 C C . LYS A 1 104 ? 2.885 -21.006 -2.602 1.00 46.88 104 LYS A C 1
ATOM 795 O O . LYS A 1 104 ? 2.903 -21.892 -3.478 1.00 46.88 104 LYS A O 1
#

Radius of gyration: 12.96 Å; chains: 1; bounding box: 28×34×30 Å

pLDDT: mean 85.71, std 8.54, range [46.88, 94.56]